Protein AF-A0A409WBQ8-F1 (afdb_monomer)

pLDDT: mean 71.18, std 21.19, range [30.02, 94.94]

Foldseek 3Di:
DDDPPPPPDAPQVVCVVLVCQLFQPLDLVSNLVSLPVNDDQPDFDDDPNHTDGSVNVSVVSVVVQVPEDSRTFGFDQPDFDFDPPDPVCPPPPDDRDGPGDGDGDGDDD

Radius of gyration: 16.25 Å; Cα contacts (8 Å, |Δi|>4): 96; chains: 1; bounding box: 31×33×52 Å

Organism: NCBI:txid231916

Secondary structure (DSSP, 8-state):
-------PPPHHHHHHHHHHHHHH-SSHHHHHHHHHHHS-SS--EEETTEEE-HHHHHHHHHHHHHTS-TT----------PPP--TTGGG-TT---------------

Structure (mmCIF, N/CA/C/O backbone):
data_AF-A0A409WBQ8-F1
#
_entry.id   AF-A0A409WBQ8-F1
#
loop_
_atom_site.group_PDB
_atom_site.id
_atom_site.type_symbol
_atom_site.label_atom_id
_atom_site.label_alt_id
_atom_site.label_comp_id
_atom_site.label_asym_id
_atom_site.label_entity_id
_atom_site.label_seq_id
_atom_site.pdbx_PDB_ins_code
_atom_site.Cartn_x
_atom_site.Cartn_y
_atom_site.Cartn_z
_atom_site.occupancy
_atom_site.B_iso_or_equiv
_atom_site.auth_seq_id
_at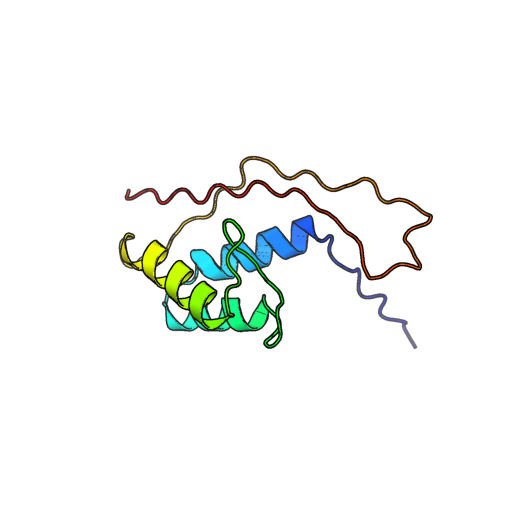om_site.auth_comp_id
_atom_site.auth_asym_id
_atom_site.auth_atom_id
_atom_site.pdbx_PDB_model_num
ATOM 1 N N . MET A 1 1 ? -4.644 10.338 -36.171 1.00 35.75 1 MET A N 1
ATOM 2 C CA . MET A 1 1 ? -5.077 9.669 -34.925 1.00 35.75 1 MET A CA 1
ATOM 3 C C . MET A 1 1 ? -3.841 9.523 -34.056 1.00 35.75 1 MET A C 1
ATOM 5 O O . MET A 1 1 ? -2.946 8.781 -34.430 1.00 35.75 1 MET A O 1
ATOM 9 N N . GLY A 1 2 ? -3.708 10.353 -33.019 1.00 36.31 2 GLY A N 1
ATOM 10 C CA . GLY A 1 2 ? -2.507 10.395 -32.185 1.00 36.31 2 GLY A CA 1
ATOM 11 C C . GLY A 1 2 ? -2.488 9.225 -31.212 1.00 36.31 2 GLY A C 1
ATOM 12 O O . GLY A 1 2 ? -3.316 9.169 -30.303 1.00 36.31 2 GLY A O 1
ATOM 13 N N . SER A 1 3 ? -1.562 8.294 -31.417 1.00 38.19 3 SER A N 1
ATOM 14 C CA . SER A 1 3 ? -1.249 7.219 -30.482 1.00 38.19 3 SER A CA 1
ATOM 15 C C . SER A 1 3 ? -0.846 7.846 -29.148 1.00 38.19 3 SER A C 1
ATOM 17 O O . SER A 1 3 ? 0.234 8.420 -29.029 1.00 38.19 3 SER A O 1
ATOM 19 N N . HIS A 1 4 ? -1.730 7.795 -28.152 1.00 39.47 4 HIS A N 1
ATOM 20 C CA . HIS A 1 4 ? -1.386 8.181 -26.790 1.00 39.47 4 HIS A CA 1
ATOM 21 C C . HIS A 1 4 ? -0.485 7.078 -26.237 1.00 39.47 4 HIS A C 1
ATOM 23 O O . HIS A 1 4 ? -0.960 6.097 -25.673 1.00 39.47 4 HIS A O 1
ATOM 29 N N . THR A 1 5 ? 0.824 7.196 -26.445 1.00 44.59 5 THR A N 1
ATOM 30 C CA . THR A 1 5 ? 1.804 6.425 -25.680 1.00 44.59 5 THR A CA 1
ATOM 31 C C . THR A 1 5 ? 1.692 6.888 -24.236 1.00 44.59 5 THR A C 1
ATOM 33 O O . THR A 1 5 ? 2.296 7.892 -23.854 1.00 44.59 5 THR A O 1
ATOM 36 N N . ALA A 1 6 ? 0.861 6.206 -23.448 1.00 47.72 6 ALA A N 1
ATOM 37 C CA . ALA A 1 6 ? 0.866 6.349 -22.005 1.00 47.72 6 ALA A CA 1
ATOM 38 C C . ALA A 1 6 ? 2.297 6.051 -21.546 1.00 47.72 6 ALA A C 1
ATOM 40 O O . ALA A 1 6 ? 2.767 4.920 -21.672 1.00 47.72 6 ALA A O 1
ATOM 41 N N . ARG A 1 7 ? 3.033 7.076 -21.099 1.00 50.94 7 ARG A N 1
ATOM 42 C CA . ARG A 1 7 ? 4.329 6.853 -20.458 1.00 50.94 7 ARG A CA 1
ATOM 43 C C . ARG A 1 7 ? 4.038 6.057 -19.195 1.00 50.94 7 ARG A C 1
ATOM 45 O O . ARG A 1 7 ? 3.460 6.597 -18.256 1.00 50.94 7 ARG A O 1
ATOM 52 N N . LEU A 1 8 ? 4.384 4.774 -19.207 1.00 55.12 8 LEU A N 1
ATOM 53 C CA . LEU A 1 8 ? 4.349 3.953 -18.008 1.00 55.12 8 LEU A CA 1
ATOM 54 C C . LEU A 1 8 ? 5.307 4.599 -17.004 1.00 55.12 8 LEU A C 1
ATOM 56 O O . LEU A 1 8 ? 6.483 4.812 -17.301 1.00 55.12 8 LEU A O 1
ATOM 60 N N . THR A 1 9 ? 4.766 5.007 -15.860 1.00 65.56 9 THR A N 1
ATOM 61 C CA . THR A 1 9 ? 5.555 5.512 -14.731 1.00 65.56 9 THR A CA 1
ATOM 62 C C . THR A 1 9 ? 6.443 4.371 -14.226 1.00 65.56 9 THR A C 1
ATOM 64 O O . THR A 1 9 ? 6.066 3.199 -14.331 1.00 65.56 9 THR A O 1
ATOM 67 N N . SER A 1 10 ? 7.655 4.681 -13.752 1.00 77.38 10 SER A N 1
ATOM 68 C CA . SER A 1 10 ? 8.528 3.635 -13.218 1.00 77.38 10 SER A CA 1
ATOM 69 C C . SER A 1 10 ? 7.902 3.022 -11.966 1.00 77.38 10 SER A C 1
ATOM 71 O O . SER A 1 10 ? 7.150 3.692 -11.253 1.00 77.38 10 SER A O 1
ATOM 73 N N . LEU A 1 11 ? 8.210 1.758 -11.659 1.00 74.88 11 LEU A N 1
ATOM 74 C CA . LEU A 1 11 ? 7.647 1.116 -10.467 1.00 74.88 11 LEU A CA 1
ATOM 75 C C . LEU A 1 11 ? 8.020 1.894 -9.201 1.00 74.88 11 LEU A C 1
ATOM 77 O O . LEU A 1 11 ? 7.214 1.993 -8.277 1.00 74.88 11 LEU A O 1
ATOM 81 N N . THR A 1 12 ? 9.205 2.509 -9.179 1.00 78.75 12 THR A N 1
ATOM 82 C CA . THR A 1 12 ? 9.619 3.412 -8.101 1.00 78.75 12 THR A CA 1
ATOM 83 C C . THR A 1 12 ? 8.687 4.611 -7.971 1.00 78.75 12 THR A C 1
ATOM 85 O O . THR A 1 12 ? 8.273 4.945 -6.861 1.00 78.75 12 THR A O 1
ATOM 88 N N . GLN A 1 13 ? 8.361 5.275 -9.080 1.00 78.81 13 GLN A N 1
ATOM 89 C CA . GLN A 1 13 ? 7.483 6.440 -9.054 1.00 78.81 13 GLN A CA 1
ATOM 90 C C . GLN A 1 13 ? 6.054 6.043 -8.662 1.00 78.81 13 GLN A C 1
ATOM 92 O O . GLN A 1 13 ? 5.486 6.645 -7.752 1.00 78.81 13 GLN A O 1
ATOM 97 N N . TRP A 1 14 ? 5.515 4.985 -9.270 1.00 84.81 14 TRP A N 1
ATOM 98 C CA . TRP A 1 14 ? 4.208 4.436 -8.914 1.00 84.81 14 TRP A CA 1
ATOM 99 C C . TRP A 1 14 ? 4.139 4.081 -7.421 1.00 84.81 14 TRP A C 1
ATOM 101 O O . TRP A 1 14 ? 3.207 4.496 -6.733 1.00 84.81 14 TRP A O 1
ATOM 111 N N . SER A 1 15 ? 5.162 3.406 -6.885 1.00 83.94 15 SER A N 1
ATOM 112 C CA . SER A 1 15 ? 5.206 2.999 -5.473 1.00 83.94 15 SER A CA 1
ATOM 113 C C . SER A 1 15 ? 5.239 4.198 -4.528 1.00 83.94 15 SER A C 1
ATOM 115 O O . SER A 1 15 ? 4.531 4.199 -3.521 1.00 83.94 15 SER A O 1
ATOM 117 N N . LYS A 1 16 ? 6.024 5.237 -4.857 1.00 84.00 16 LYS A N 1
ATOM 118 C CA . LYS A 1 16 ? 6.076 6.486 -4.080 1.00 84.00 16 LYS A CA 1
ATOM 119 C C . LYS A 1 16 ? 4.697 7.109 -3.943 1.00 84.00 16 LYS A C 1
ATOM 121 O O . LYS A 1 16 ? 4.268 7.379 -2.824 1.00 84.00 16 LYS A O 1
ATOM 126 N N . GLU A 1 17 ? 4.007 7.268 -5.066 1.00 89.00 17 GLU A N 1
ATOM 127 C CA . GLU A 1 17 ? 2.687 7.890 -5.120 1.00 89.00 17 GLU A CA 1
ATOM 128 C C . GLU A 1 17 ? 1.630 7.079 -4.351 1.00 89.00 17 GLU A C 1
ATOM 130 O O . GLU A 1 17 ? 0.864 7.645 -3.570 1.00 89.00 17 GLU A O 1
ATOM 135 N N . HIS A 1 18 ? 1.586 5.755 -4.530 1.00 89.38 18 HIS A N 1
ATOM 136 C CA . HIS A 1 18 ? 0.524 4.924 -3.948 1.00 89.38 18 HIS A CA 1
ATOM 137 C C . HIS A 1 18 ? 0.718 4.687 -2.448 1.00 89.38 18 HIS A C 1
ATOM 139 O O . HIS A 1 18 ? -0.237 4.792 -1.680 1.00 89.38 18 HIS A O 1
ATOM 145 N N . ILE A 1 19 ? 1.951 4.459 -1.988 1.00 89.62 19 ILE A N 1
ATOM 146 C CA . ILE A 1 19 ? 2.228 4.299 -0.552 1.00 89.62 19 ILE A CA 1
ATOM 147 C C . ILE A 1 19 ? 1.979 5.615 0.196 1.00 89.62 19 ILE A C 1
ATOM 149 O O . ILE A 1 19 ? 1.419 5.593 1.292 1.00 89.62 19 ILE A O 1
ATOM 153 N N . GLN A 1 20 ? 2.321 6.764 -0.398 1.00 90.31 20 GLN A N 1
ATOM 154 C CA . GLN A 1 20 ? 1.954 8.067 0.167 1.00 90.31 20 GLN A CA 1
ATOM 155 C C . GLN A 1 20 ? 0.438 8.222 0.277 1.00 90.31 20 GLN A C 1
ATOM 157 O O . GLN A 1 20 ? -0.055 8.558 1.349 1.00 90.31 20 GLN A O 1
ATOM 162 N N . ARG A 1 21 ? -0.325 7.900 -0.775 1.00 91.12 21 ARG A N 1
ATOM 163 C CA . ARG A 1 21 ? -1.795 7.949 -0.713 1.00 91.12 21 ARG A CA 1
ATOM 164 C C . ARG A 1 21 ? -2.368 7.093 0.414 1.00 91.12 21 ARG A C 1
ATOM 166 O O . ARG A 1 21 ? -3.272 7.552 1.104 1.00 91.12 21 ARG A O 1
ATOM 173 N N . ILE A 1 22 ? -1.837 5.893 0.643 1.00 91.75 22 ILE A N 1
ATOM 174 C CA . ILE A 1 22 ? -2.314 5.005 1.712 1.00 91.75 22 ILE A CA 1
ATOM 175 C C . ILE A 1 22 ? -2.103 5.640 3.093 1.00 91.75 22 ILE A C 1
ATOM 177 O O . ILE A 1 22 ? -3.044 5.745 3.883 1.00 91.75 22 ILE A O 1
ATOM 181 N N . PHE A 1 23 ? -0.885 6.081 3.405 1.00 89.69 23 PHE A N 1
ATOM 182 C CA . PHE A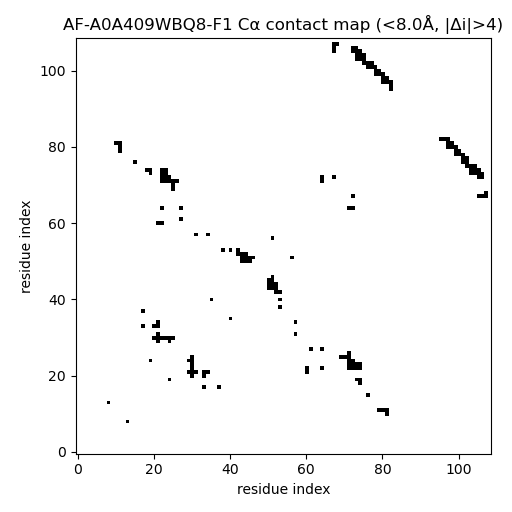 1 23 ? -0.538 6.493 4.770 1.00 89.69 23 PHE A CA 1
ATOM 183 C C . PHE A 1 23 ? -0.810 7.972 5.064 1.00 89.69 23 PHE A C 1
ATOM 185 O O . PHE A 1 23 ? -1.170 8.297 6.194 1.00 89.69 23 PHE A O 1
ATOM 192 N N . GLU A 1 24 ? -0.716 8.852 4.070 1.00 90.31 24 GLU A N 1
ATOM 193 C CA . GLU A 1 24 ? -0.939 10.298 4.223 1.00 90.31 24 GLU A CA 1
ATOM 194 C C . GLU A 1 24 ? -2.401 10.707 3.977 1.00 90.31 24 GLU A C 1
ATOM 196 O O . GLU A 1 24 ? -2.750 11.882 4.072 1.00 90.31 24 GLU A O 1
ATOM 201 N N . SER A 1 25 ? -3.287 9.746 3.684 1.00 89.75 25 SER A N 1
ATOM 202 C CA . SER A 1 25 ? -4.720 10.016 3.540 1.00 89.75 25 SER A CA 1
ATOM 203 C C . SER A 1 25 ? -5.313 10.662 4.802 1.00 89.75 25 SER A C 1
ATOM 205 O O . SER A 1 25 ? -5.011 10.212 5.914 1.00 89.75 25 SER A O 1
ATOM 207 N N . PRO A 1 26 ? -6.219 11.650 4.660 1.00 85.44 26 PRO A N 1
ATOM 208 C CA . PRO A 1 26 ? -6.770 12.403 5.789 1.00 85.44 26 PRO A CA 1
ATOM 209 C C . PRO A 1 26 ? -7.783 11.602 6.614 1.00 85.44 26 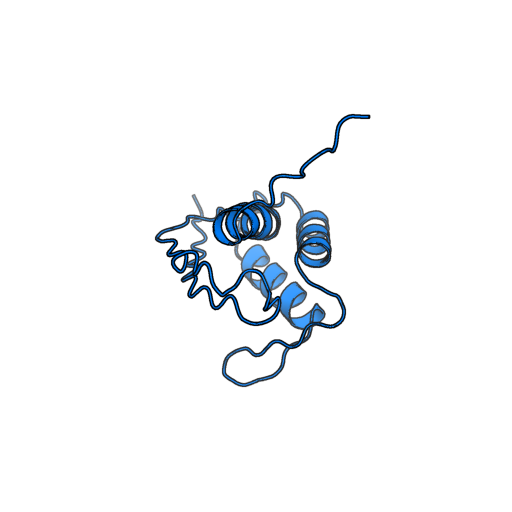PRO A C 1
ATOM 211 O O . PRO A 1 26 ? -8.072 11.950 7.754 1.00 85.44 26 PRO A O 1
ATOM 214 N N . THR A 1 27 ? -8.351 10.536 6.049 1.00 88.69 27 THR A N 1
ATOM 215 C CA . THR A 1 27 ? -9.332 9.682 6.722 1.00 88.69 27 THR A CA 1
ATOM 216 C C . THR A 1 27 ? -8.998 8.218 6.505 1.00 88.69 27 THR A C 1
ATOM 218 O O . THR A 1 27 ? -8.374 7.846 5.508 1.00 88.69 27 THR A O 1
ATOM 221 N N . ASP A 1 28 ? -9.453 7.373 7.423 1.00 90.69 28 ASP A N 1
ATOM 222 C CA . ASP A 1 28 ? -9.289 5.926 7.298 1.00 90.69 28 ASP A CA 1
ATOM 223 C C . ASP A 1 28 ? -10.031 5.381 6.080 1.00 90.69 28 ASP A C 1
ATOM 225 O O . ASP A 1 28 ? -9.494 4.548 5.364 1.00 90.69 28 ASP A O 1
ATOM 229 N N . HIS A 1 29 ? -11.208 5.926 5.762 1.00 92.56 29 HIS A N 1
ATOM 230 C CA . HIS A 1 29 ? -11.929 5.570 4.541 1.00 92.56 29 HIS A CA 1
ATOM 231 C C . HIS A 1 29 ? -11.106 5.861 3.274 1.00 92.56 29 HIS A C 1
ATOM 233 O O . HIS A 1 29 ? -10.979 4.994 2.415 1.00 92.56 29 HIS A O 1
ATOM 239 N N . ALA A 1 30 ? -10.510 7.056 3.165 1.00 91.81 30 ALA A N 1
ATOM 240 C CA . ALA A 1 30 ? -9.654 7.403 2.028 1.00 91.81 30 ALA A CA 1
ATOM 241 C C . ALA A 1 30 ? -8.400 6.515 1.965 1.00 91.81 30 ALA A C 1
ATOM 243 O O . ALA A 1 30 ? -7.991 6.097 0.886 1.00 91.81 30 ALA A O 1
ATOM 244 N N . SER A 1 31 ? -7.838 6.167 3.126 1.00 92.00 31 SER A N 1
ATOM 245 C CA . SER A 1 31 ? -6.720 5.227 3.225 1.00 92.00 31 SER A CA 1
ATOM 246 C C . SER A 1 31 ? -7.099 3.834 2.713 1.00 92.00 31 SER A C 1
ATOM 248 O O . SER A 1 31 ? -6.352 3.255 1.929 1.00 92.00 31 SER A O 1
ATOM 250 N N . MET A 1 32 ? -8.270 3.309 3.088 1.00 94.88 32 MET A N 1
ATOM 251 C CA . MET A 1 32 ? -8.744 2.001 2.616 1.00 94.88 32 MET A CA 1
ATOM 252 C C . MET A 1 32 ? -9.027 2.003 1.118 1.00 94.88 32 MET A C 1
ATOM 254 O O . MET A 1 32 ? -8.622 1.069 0.432 1.00 94.88 32 MET A O 1
ATOM 258 N N . GLN A 1 33 ? -9.623 3.076 0.597 1.00 94.94 33 GLN A N 1
ATOM 259 C CA . GLN A 1 33 ? -9.805 3.233 -0.843 1.00 94.94 33 GLN A CA 1
ATOM 260 C C . GLN A 1 33 ? -8.454 3.237 -1.578 1.00 94.94 33 GLN A C 1
ATOM 262 O O . GLN A 1 33 ? -8.301 2.554 -2.584 1.00 94.94 33 GLN A O 1
ATOM 267 N N . ALA A 1 34 ? -7.445 3.932 -1.047 1.00 93.94 34 ALA A N 1
ATOM 268 C CA . ALA A 1 34 ? -6.101 3.924 -1.623 1.00 93.94 34 ALA A CA 1
ATOM 269 C C . ALA A 1 34 ? -5.432 2.536 -1.568 1.00 93.94 34 ALA A C 1
ATOM 271 O O . ALA A 1 34 ? -4.648 2.203 -2.454 1.00 93.94 34 ALA A O 1
ATOM 272 N N . VAL A 1 35 ? -5.736 1.714 -0.555 1.00 93.81 35 VAL A N 1
ATOM 273 C CA . VAL A 1 35 ? -5.294 0.310 -0.500 1.00 93.81 35 VAL A CA 1
ATOM 274 C C . VAL A 1 35 ? -5.971 -0.508 -1.602 1.00 93.81 35 VAL A C 1
ATOM 276 O O . VAL A 1 35 ? -5.280 -1.228 -2.318 1.00 93.81 35 VAL A O 1
ATOM 279 N N . ASP A 1 36 ? -7.285 -0.367 -1.783 1.00 94.44 36 ASP A N 1
ATOM 280 C CA . ASP A 1 36 ? -8.027 -1.057 -2.848 1.00 94.44 36 ASP A CA 1
ATOM 281 C C . ASP A 1 36 ? -7.561 -0.638 -4.258 1.00 94.44 36 ASP A C 1
ATOM 283 O O . ASP A 1 36 ? -7.562 -1.449 -5.179 1.00 94.44 36 ASP A O 1
ATOM 287 N N . GLU A 1 37 ? -7.111 0.606 -4.436 1.00 93.00 37 GLU A N 1
ATOM 288 C CA . GLU A 1 37 ? -6.532 1.087 -5.699 1.00 93.00 37 GLU A CA 1
ATOM 289 C C . GLU A 1 37 ? -5.101 0.570 -5.942 1.00 93.00 37 GLU A C 1
ATOM 291 O O . GLU A 1 37 ? -4.686 0.402 -7.090 1.00 93.00 37 GLU A O 1
ATOM 296 N N . ALA A 1 38 ? -4.329 0.330 -4.877 1.00 90.25 38 ALA A N 1
ATOM 297 C CA . ALA A 1 38 ? -2.927 -0.074 -4.971 1.00 90.25 38 ALA A CA 1
ATOM 298 C C . ALA A 1 38 ? -2.731 -1.592 -5.106 1.00 90.25 38 ALA A C 1
ATOM 300 O O . ALA A 1 38 ? -1.740 -2.031 -5.692 1.00 90.25 38 ALA A O 1
ATOM 301 N N . PHE A 1 39 ? -3.637 -2.400 -4.559 1.00 89.75 39 PHE A N 1
ATOM 302 C CA . PHE A 1 39 ? -3.492 -3.853 -4.515 1.00 89.75 39 PHE A CA 1
ATOM 303 C C . PHE A 1 39 ? -4.593 -4.553 -5.307 1.00 89.75 39 PHE A C 1
ATOM 305 O O . PHE A 1 39 ? -5.759 -4.181 -5.260 1.00 89.75 39 PHE A O 1
ATOM 312 N N . ALA A 1 40 ? -4.225 -5.626 -6.008 1.00 88.06 40 ALA A N 1
ATOM 313 C CA . ALA A 1 40 ? -5.209 -6.508 -6.618 1.00 88.06 40 ALA A CA 1
ATOM 314 C C . ALA A 1 40 ? -6.021 -7.240 -5.536 1.00 88.06 40 ALA A C 1
ATOM 316 O O . ALA A 1 40 ? -5.482 -7.612 -4.496 1.00 88.06 40 ALA A O 1
ATOM 317 N N . HIS A 1 41 ? -7.299 -7.512 -5.808 1.00 85.44 41 HIS A N 1
ATOM 318 C CA . HIS A 1 41 ? -8.148 -8.281 -4.889 1.00 85.44 41 HIS A CA 1
ATOM 319 C C . HIS A 1 41 ? -7.637 -9.710 -4.647 1.00 85.44 41 HIS A C 1
ATOM 321 O O . HIS A 1 41 ? -7.792 -10.230 -3.546 1.00 85.44 41 HIS A O 1
ATOM 327 N N . ASP A 1 42 ? -7.018 -10.323 -5.659 1.00 85.75 42 ASP A N 1
ATOM 328 C CA . ASP A 1 42 ? -6.442 -11.670 -5.597 1.00 85.75 42 ASP A CA 1
ATOM 329 C C . ASP A 1 42 ? -4.908 -11.593 -5.570 1.00 85.75 42 ASP A C 1
ATOM 331 O O . ASP A 1 42 ? -4.218 -11.910 -6.538 1.00 85.75 42 ASP A O 1
ATOM 335 N N . LEU A 1 43 ? -4.373 -11.039 -4.480 1.00 85.75 43 LEU A N 1
ATOM 336 C CA . LEU A 1 43 ? -2.932 -10.899 -4.276 1.00 85.75 43 LEU A CA 1
ATOM 337 C C . LEU A 1 43 ? -2.359 -12.134 -3.565 1.00 85.75 43 LEU A C 1
ATOM 339 O O . LEU A 1 43 ? -2.909 -12.597 -2.566 1.00 85.75 43 LEU A O 1
ATOM 343 N N . ASP A 1 44 ? -1.206 -12.624 -4.025 1.00 87.75 44 ASP A N 1
ATOM 344 C CA . ASP A 1 44 ? -0.405 -13.607 -3.286 1.00 87.75 44 ASP A CA 1
ATOM 345 C C . ASP A 1 44 ? 0.721 -12.875 -2.550 1.00 87.75 44 ASP A C 1
AT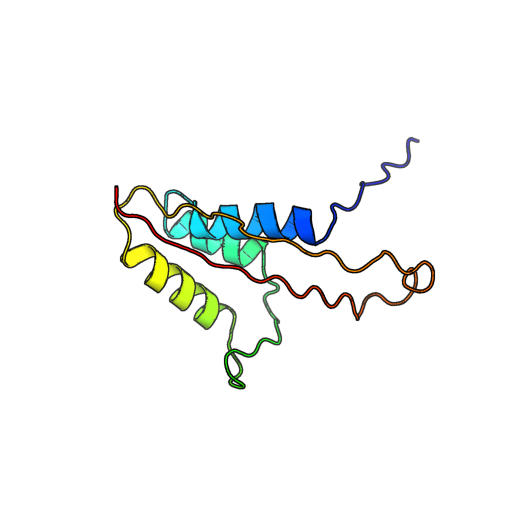OM 347 O O . ASP A 1 44 ? 1.733 -12.497 -3.143 1.00 87.75 44 ASP A O 1
ATOM 351 N N . ALA A 1 45 ? 0.527 -12.626 -1.254 1.00 83.88 45 ALA A N 1
ATOM 352 C CA . ALA A 1 45 ? 1.515 -11.955 -0.418 1.00 83.88 45 ALA A CA 1
ATOM 353 C C . ALA A 1 45 ? 1.820 -12.740 0.850 1.00 83.88 45 ALA A C 1
ATOM 355 O O . ALA A 1 45 ? 0.974 -13.423 1.433 1.00 83.88 45 ALA A O 1
ATOM 356 N N . THR A 1 46 ? 3.057 -12.581 1.314 1.00 88.62 46 THR A N 1
ATOM 357 C CA . THR A 1 46 ? 3.533 -13.157 2.566 1.00 88.62 46 THR A CA 1
ATOM 358 C C . THR A 1 46 ? 4.266 -12.121 3.399 1.00 88.62 46 THR A C 1
ATOM 360 O O . THR A 1 46 ? 5.110 -11.396 2.876 1.00 88.62 46 THR A O 1
ATOM 363 N N . VAL A 1 47 ? 4.027 -12.120 4.706 1.00 79.75 47 VAL A N 1
ATOM 364 C CA . VAL A 1 47 ? 4.802 -11.356 5.690 1.00 79.75 47 VAL A CA 1
ATOM 365 C C . VAL A 1 47 ? 5.416 -12.340 6.674 1.00 79.75 47 VAL A C 1
ATOM 367 O O . VAL A 1 47 ? 4.712 -13.159 7.260 1.00 79.75 47 VAL A O 1
ATOM 370 N N . ASN A 1 48 ? 6.743 -12.293 6.832 1.00 85.75 48 ASN A N 1
ATOM 371 C CA . ASN A 1 48 ? 7.505 -13.221 7.681 1.00 85.75 48 ASN A CA 1
ATOM 372 C C . ASN A 1 48 ? 7.191 -14.706 7.397 1.00 85.75 48 ASN A C 1
ATOM 374 O O . ASN A 1 48 ? 7.071 -15.515 8.313 1.00 85.75 48 ASN A O 1
ATOM 378 N N . GLY A 1 49 ? 7.004 -15.058 6.120 1.00 88.31 49 GLY A N 1
ATOM 379 C CA . GLY A 1 49 ? 6.677 -16.420 5.682 1.00 88.31 49 GLY A CA 1
ATOM 380 C C . GLY A 1 49 ? 5.212 -16.837 5.869 1.00 88.31 49 GLY A C 1
ATOM 381 O O . GLY A 1 49 ? 4.839 -17.927 5.443 1.00 88.31 49 GLY A O 1
ATOM 382 N N . LYS A 1 50 ? 4.359 -15.988 6.454 1.00 88.94 50 LYS A N 1
ATOM 383 C CA . LYS A 1 50 ? 2.919 -16.241 6.591 1.00 88.94 50 LYS A CA 1
ATOM 384 C C . LYS A 1 50 ? 2.157 -1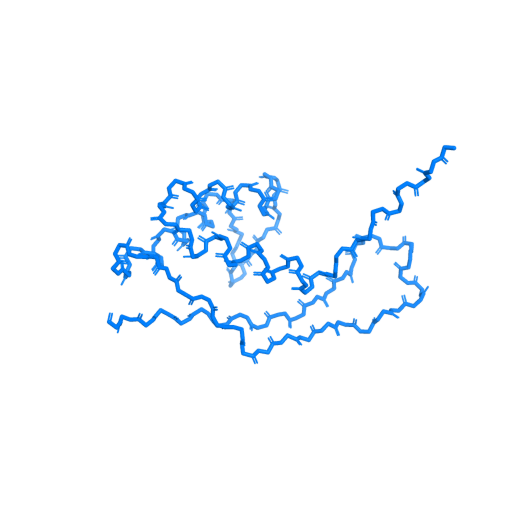5.564 5.456 1.00 88.94 50 LYS A C 1
ATOM 386 O O . LYS A 1 50 ? 2.357 -14.374 5.227 1.00 88.94 50 LYS A O 1
ATOM 391 N N . LYS A 1 51 ? 1.265 -16.297 4.782 1.00 91.50 51 LYS A N 1
ATOM 392 C CA . LYS A 1 51 ? 0.344 -15.711 3.797 1.00 91.50 51 LYS A CA 1
ATOM 393 C C . LYS A 1 51 ? -0.586 -14.697 4.457 1.00 91.50 51 LYS A C 1
ATOM 395 O O . LYS A 1 51 ? -1.084 -14.947 5.556 1.00 91.50 51 LYS A O 1
ATOM 400 N N . ILE A 1 52 ? -0.802 -13.581 3.776 1.00 90.88 52 ILE A N 1
ATOM 401 C CA . ILE A 1 52 ? -1.705 -12.519 4.211 1.00 90.88 52 ILE A CA 1
ATOM 402 C C . ILE A 1 52 ? -2.683 -12.170 3.096 1.00 90.88 52 ILE A C 1
ATOM 404 O O . ILE A 1 52 ? -2.379 -12.312 1.913 1.00 90.88 52 ILE A O 1
ATOM 408 N N . THR A 1 53 ? -3.860 -11.719 3.495 1.00 93.19 53 THR A N 1
ATOM 409 C CA . THR A 1 53 ? -4.929 -11.260 2.611 1.00 93.19 53 THR A CA 1
ATOM 410 C C . THR A 1 53 ? -4.898 -9.740 2.454 1.00 93.19 53 THR A C 1
ATOM 412 O O . THR A 1 53 ? -4.238 -9.032 3.216 1.00 93.19 53 THR A O 1
ATOM 415 N N . LEU A 1 54 ? -5.662 -9.211 1.494 1.00 91.56 54 LEU A N 1
ATOM 416 C CA . LEU A 1 54 ? -5.878 -7.766 1.372 1.00 91.56 54 LEU A CA 1
ATOM 417 C C . LEU A 1 54 ? -6.486 -7.161 2.649 1.00 91.56 54 LEU A C 1
ATOM 419 O O . LEU A 1 54 ? -6.104 -6.069 3.063 1.00 91.56 54 LEU A O 1
ATOM 423 N N . GLU A 1 55 ? -7.384 -7.890 3.3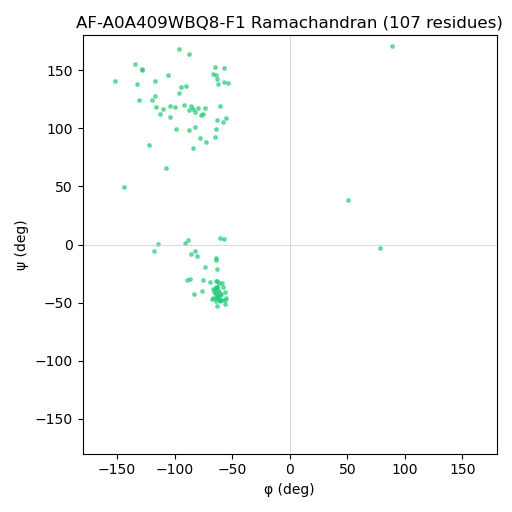11 1.00 93.75 55 GLU A N 1
ATOM 424 C CA . GLU A 1 55 ? -7.972 -7.456 4.580 1.00 93.75 55 GLU A CA 1
ATOM 425 C C . GLU A 1 55 ? -6.919 -7.379 5.697 1.00 93.75 55 GLU A C 1
ATOM 427 O O . GLU A 1 55 ? -6.903 -6.414 6.460 1.00 93.75 55 GLU A O 1
ATOM 432 N N . ASP A 1 56 ? -5.965 -8.314 5.747 1.00 92.00 56 ASP A N 1
ATOM 433 C CA . ASP A 1 56 ? -4.842 -8.244 6.694 1.00 92.00 56 ASP A CA 1
ATOM 434 C C . ASP A 1 56 ? -3.954 -7.007 6.445 1.00 92.00 56 ASP A C 1
ATOM 436 O O . ASP A 1 56 ? -3.472 -6.378 7.394 1.00 92.00 56 ASP A O 1
ATOM 440 N N . ILE A 1 57 ? -3.759 -6.618 5.177 1.00 91.62 57 ILE A N 1
ATOM 441 C CA . ILE A 1 57 ? -3.048 -5.381 4.806 1.00 91.62 57 ILE A CA 1
ATOM 442 C C . ILE A 1 57 ? -3.820 -4.161 5.314 1.00 91.62 57 ILE A C 1
ATOM 444 O O . ILE A 1 57 ? -3.232 -3.305 5.980 1.00 91.62 57 ILE A O 1
ATOM 448 N N . LYS A 1 58 ? -5.132 -4.093 5.061 1.00 93.69 58 LYS A N 1
ATOM 449 C CA . LYS A 1 58 ? -6.001 -3.002 5.534 1.00 93.69 58 LYS A CA 1
ATOM 450 C C . LYS A 1 58 ? -5.943 -2.848 7.052 1.00 93.69 58 LYS A C 1
ATOM 452 O O . LYS A 1 58 ? -5.705 -1.747 7.547 1.00 93.69 58 LYS A O 1
ATOM 457 N N . GLN A 1 59 ? -6.072 -3.949 7.793 1.00 92.50 59 GLN A N 1
ATOM 458 C CA . GLN A 1 59 ? -5.976 -3.935 9.256 1.00 92.50 59 GLN A CA 1
ATOM 459 C C . GLN A 1 59 ? -4.601 -3.468 9.742 1.00 92.50 59 GLN A C 1
ATOM 461 O O . GLN A 1 59 ? -4.508 -2.694 10.698 1.00 92.50 59 GLN A O 1
ATOM 466 N N . SER A 1 60 ? -3.530 -3.877 9.059 1.00 90.31 60 SER A N 1
ATOM 467 C CA . SER A 1 60 ? -2.174 -3.422 9.376 1.00 90.31 60 SER A CA 1
ATOM 468 C C . SER A 1 60 ? -2.024 -1.913 9.163 1.00 90.31 60 SER A C 1
ATOM 470 O O . SER A 1 60 ? -1.510 -1.218 10.038 1.00 90.31 60 SER A O 1
ATOM 472 N N . VAL A 1 61 ? -2.527 -1.379 8.045 1.00 90.19 61 VAL A N 1
ATOM 473 C CA . VAL A 1 61 ? 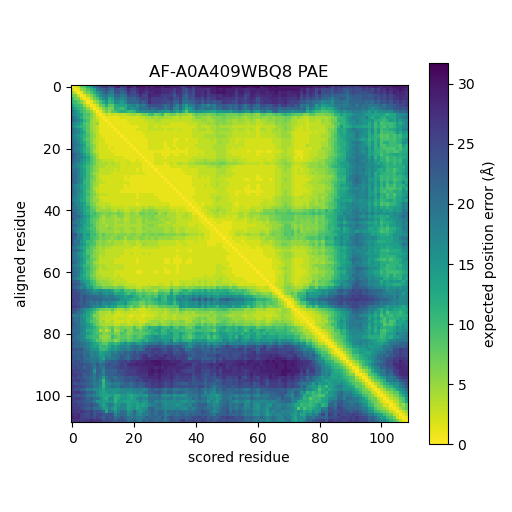-2.511 0.063 7.747 1.00 90.19 61 VAL A CA 1
ATOM 474 C C . VAL A 1 61 ? -3.287 0.856 8.801 1.00 90.19 61 VAL A C 1
ATOM 476 O O . VAL A 1 61 ? -2.752 1.825 9.341 1.00 90.19 61 VAL A O 1
ATOM 479 N N . LEU A 1 62 ? -4.510 0.437 9.140 1.00 90.12 62 LEU A N 1
ATOM 480 C CA . LEU A 1 62 ? -5.325 1.096 10.169 1.00 90.12 62 LEU A CA 1
ATOM 481 C C . LEU A 1 62 ? -4.648 1.068 11.541 1.00 90.12 62 LEU A C 1
ATOM 483 O O . LEU A 1 62 ? -4.635 2.078 12.241 1.00 90.12 62 LEU A O 1
ATOM 487 N N . SER A 1 63 ? -4.029 -0.057 11.903 1.00 88.00 63 SER A N 1
ATOM 488 C CA . SER A 1 63 ? -3.300 -0.186 13.169 1.00 88.00 63 SER A CA 1
ATOM 489 C C . SER A 1 63 ? -2.146 0.815 13.250 1.00 88.00 63 SER A C 1
ATOM 491 O O . SER A 1 63 ? -2.000 1.497 14.262 1.00 88.00 63 SER A O 1
ATOM 493 N N . ILE A 1 64 ? -1.375 0.978 12.170 1.00 85.94 64 ILE A N 1
ATOM 494 C CA . ILE A 1 64 ? -0.282 1.961 12.105 1.00 85.94 64 ILE A CA 1
ATOM 495 C C . ILE A 1 64 ? -0.836 3.393 12.211 1.00 85.94 64 ILE A C 1
ATOM 497 O O . ILE A 1 64 ? -0.284 4.214 12.942 1.00 85.94 64 ILE A O 1
ATOM 501 N N . ARG A 1 65 ? -1.944 3.694 11.523 1.00 85.94 65 ARG A N 1
ATOM 502 C CA . ARG A 1 65 ? -2.587 5.021 11.526 1.00 85.94 65 ARG A CA 1
ATOM 503 C C . ARG A 1 65 ? -3.241 5.385 12.858 1.00 85.94 65 ARG A C 1
ATOM 505 O O . ARG A 1 65 ? -3.228 6.552 13.237 1.00 85.94 65 ARG A O 1
ATOM 512 N N . SER A 1 66 ? -3.770 4.413 13.598 1.00 81.75 66 SER A N 1
ATOM 513 C CA . SER A 1 66 ? -4.396 4.654 14.906 1.00 81.75 66 SER A CA 1
ATOM 514 C C . SER A 1 66 ? -3.428 5.195 15.965 1.00 81.75 66 SER A C 1
ATOM 516 O O . SER A 1 66 ? -3.864 5.812 16.933 1.00 81.75 66 SER A O 1
ATOM 518 N N . GLY A 1 67 ? -2.119 4.993 15.772 1.00 70.88 67 GLY A N 1
ATOM 519 C CA . GLY A 1 67 ? -1.072 5.535 16.638 1.00 70.88 67 GLY A CA 1
ATOM 520 C C . GLY A 1 67 ? -0.687 6.986 16.338 1.00 70.88 67 GLY A C 1
ATOM 521 O O . GLY A 1 67 ? 0.130 7.545 17.066 1.00 70.88 67 GLY A O 1
ATOM 522 N N . SER A 1 68 ? -1.232 7.589 15.277 1.00 66.69 68 SER A N 1
ATOM 523 C CA . SER A 1 68 ? -0.986 8.986 14.906 1.00 66.69 68 SER A CA 1
ATOM 524 C C . SER A 1 68 ? -2.180 9.878 15.218 1.00 66.69 68 SER A C 1
ATOM 526 O O . SER A 1 68 ? -3.333 9.467 15.078 1.00 66.69 68 SER A O 1
ATOM 528 N N . ASP A 1 69 ? -1.898 11.125 15.600 1.00 62.91 69 ASP A N 1
ATOM 529 C CA . ASP A 1 69 ? -2.921 12.158 15.705 1.00 62.91 69 ASP A CA 1
ATOM 530 C C . ASP A 1 69 ? -3.644 12.324 14.360 1.00 62.91 69 ASP A C 1
ATOM 532 O O . ASP A 1 69 ? -3.101 12.043 13.291 1.00 62.91 69 ASP A O 1
ATOM 536 N N . ARG A 1 70 ? -4.910 12.750 14.412 1.00 59.66 70 ARG A N 1
ATOM 537 C CA . ARG A 1 70 ? -5.905 12.712 13.315 1.00 59.66 70 ARG A CA 1
ATOM 538 C C . ARG A 1 70 ? -5.526 13.442 12.007 1.00 59.66 70 ARG A C 1
ATOM 540 O O . ARG A 1 70 ? -6.362 13.546 11.116 1.00 59.66 70 ARG A O 1
ATOM 547 N N . SER A 1 71 ? -4.314 13.974 11.889 1.00 63.31 71 SER A N 1
ATOM 548 C CA . SER A 1 71 ? -3.737 14.615 10.705 1.00 63.31 71 SER A CA 1
ATOM 549 C C . SER A 1 71 ? -3.194 13.632 9.657 1.00 63.31 71 SER A C 1
ATOM 551 O O . SER A 1 71 ? -2.896 14.061 8.544 1.00 63.31 71 SER A O 1
ATOM 553 N N . GLY A 1 72 ? -3.107 12.336 9.974 1.00 64.62 72 GLY A N 1
ATOM 554 C CA . GLY A 1 72 ? -2.531 11.320 9.090 1.00 64.62 72 GLY A CA 1
ATOM 555 C C . GLY A 1 72 ? -1.022 11.158 9.289 1.00 64.62 72 GLY A C 1
ATOM 556 O O . GLY A 1 72 ? -0.379 11.914 10.016 1.00 64.62 72 GLY A O 1
ATOM 557 N N . LEU A 1 73 ? -0.442 10.132 8.666 1.00 83.06 73 LEU A N 1
ATOM 558 C CA . LEU A 1 73 ? 0.998 9.885 8.740 1.00 83.06 73 LEU A CA 1
ATOM 559 C C . LEU A 1 73 ? 1.724 10.667 7.650 1.00 83.06 73 LEU A C 1
ATOM 561 O O . LEU A 1 73 ? 1.122 11.100 6.673 1.00 83.06 73 LEU A O 1
ATOM 565 N N . ARG A 1 74 ? 3.043 10.805 7.792 1.00 84.75 74 ARG A N 1
ATOM 566 C CA . ARG A 1 74 ? 3.910 11.318 6.731 1.00 84.75 74 ARG A CA 1
ATOM 567 C C . ARG A 1 74 ? 4.895 10.241 6.315 1.00 84.75 74 ARG A C 1
ATOM 569 O O . ARG A 1 74 ? 5.604 9.686 7.152 1.00 84.75 74 ARG A O 1
ATOM 576 N N . VAL A 1 75 ? 4.970 9.958 5.024 1.00 83.19 75 VAL A N 1
ATOM 577 C CA . VAL A 1 75 ? 5.901 8.984 4.462 1.00 83.19 75 VAL A CA 1
ATOM 578 C C . VAL A 1 75 ? 7.177 9.707 4.056 1.00 83.19 75 VAL A C 1
ATOM 580 O O . VAL A 1 75 ? 7.179 10.595 3.202 1.00 83.19 75 VAL A O 1
ATOM 583 N N . GLN A 1 76 ? 8.296 9.301 4.653 1.00 81.69 76 GLN A N 1
ATOM 584 C CA . GLN A 1 76 ? 9.624 9.757 4.256 1.00 81.69 76 GLN A CA 1
ATOM 585 C C . GLN A 1 76 ? 10.392 8.619 3.589 1.00 81.69 76 GLN A C 1
ATOM 587 O O . GLN A 1 76 ? 10.701 7.596 4.195 1.00 81.69 76 GLN A O 1
ATOM 592 N N . TRP A 1 77 ? 10.717 8.813 2.315 1.00 75.62 77 TRP A N 1
ATOM 593 C CA . TRP A 1 77 ? 11.518 7.874 1.543 1.00 75.62 77 TRP A CA 1
ATOM 594 C C . TRP A 1 77 ? 13.004 8.095 1.825 1.00 75.62 77 TRP A C 1
ATOM 596 O O . TRP A 1 77 ? 13.550 9.131 1.458 1.00 75.62 77 TRP A O 1
ATOM 606 N N . HIS A 1 78 ? 13.668 7.120 2.449 1.00 71.19 78 HIS A N 1
ATOM 607 C CA . HIS A 1 78 ? 15.107 7.207 2.730 1.00 71.19 78 HIS A CA 1
ATOM 608 C C . HIS A 1 78 ? 15.972 6.800 1.534 1.00 71.19 78 HIS A C 1
ATOM 610 O O . HIS A 1 78 ? 16.970 7.452 1.239 1.00 71.19 78 HIS A O 1
ATOM 616 N N . GLN A 1 79 ? 15.597 5.726 0.839 1.00 68.81 79 GLN A N 1
ATOM 617 C CA . GLN A 1 79 ? 16.326 5.232 -0.322 1.00 68.81 79 GLN A CA 1
ATOM 618 C C . GLN A 1 79 ? 15.368 4.511 -1.268 1.00 68.81 79 GLN A C 1
ATOM 620 O O . GLN A 1 79 ? 14.483 3.777 -0.834 1.00 68.81 79 GLN A O 1
ATOM 625 N N . THR A 1 80 ? 15.568 4.700 -2.570 1.00 64.44 80 THR A N 1
ATOM 626 C CA . THR A 1 80 ? 14.902 3.914 -3.611 1.00 64.44 80 THR A CA 1
ATOM 627 C C . THR A 1 80 ? 15.942 3.433 -4.604 1.00 64.44 80 THR A C 1
ATOM 629 O O . THR A 1 80 ? 16.684 4.251 -5.142 1.00 64.44 80 THR A O 1
ATOM 632 N N . VAL A 1 81 ? 16.001 2.123 -4.826 1.00 66.69 81 VAL A N 1
ATOM 633 C CA . VAL A 1 81 ? 16.879 1.503 -5.819 1.00 66.69 81 VAL A CA 1
ATOM 634 C C . VAL A 1 81 ? 15.987 0.847 -6.855 1.00 66.69 81 VAL A C 1
ATOM 636 O O . VAL A 1 81 ? 15.213 -0.045 -6.521 1.00 66.69 81 VAL A O 1
ATOM 639 N N . GLU A 1 82 ? 16.085 1.307 -8.095 1.00 65.62 82 GLU A N 1
ATOM 640 C CA . GLU A 1 82 ? 15.435 0.665 -9.232 1.00 65.62 82 GLU A CA 1
ATOM 641 C C . GLU A 1 82 ? 16.446 -0.284 -9.879 1.00 65.62 82 GLU A C 1
ATOM 643 O O . GLU A 1 82 ? 17.623 0.060 -10.020 1.00 65.62 82 GLU A O 1
ATOM 648 N N . ALA A 1 83 ? 16.014 -1.500 -10.220 1.00 60.00 83 ALA A N 1
ATOM 649 C CA . ALA A 1 83 ? 16.866 -2.400 -10.984 1.00 60.00 83 ALA A CA 1
ATOM 650 C C . ALA A 1 83 ? 17.148 -1.769 -12.363 1.00 60.00 83 ALA A C 1
ATOM 652 O O . ALA A 1 83 ? 16.245 -1.142 -12.925 1.00 60.00 83 ALA A O 1
ATOM 653 N N . PRO A 1 84 ? 18.365 -1.920 -12.919 1.00 55.53 84 PRO A N 1
ATOM 654 C CA . PRO A 1 84 ? 18.658 -1.452 -14.267 1.00 55.53 84 PRO A CA 1
ATOM 655 C C . PRO A 1 84 ? 17.641 -2.015 -15.261 1.00 55.53 84 PRO A C 1
ATOM 657 O O . PRO A 1 84 ? 17.282 -3.191 -15.178 1.00 55.53 84 PRO A O 1
ATOM 660 N N . THR A 1 85 ? 17.195 -1.188 -16.204 1.00 55.28 85 THR A N 1
ATOM 661 C CA . THR A 1 85 ? 16.329 -1.627 -17.298 1.00 55.28 85 THR A CA 1
ATOM 662 C C . THR A 1 85 ? 17.103 -2.626 -18.154 1.00 55.28 85 THR A C 1
ATOM 664 O O . THR A 1 85 ? 17.947 -2.233 -18.956 1.00 55.28 85 THR A O 1
ATOM 667 N N . ASP A 1 86 ? 16.869 -3.920 -17.952 1.00 49.28 86 ASP A N 1
ATOM 668 C CA . ASP A 1 86 ? 17.438 -4.952 -18.811 1.00 49.28 86 ASP A CA 1
ATOM 669 C C . ASP A 1 86 ? 16.682 -4.923 -20.155 1.00 49.28 86 ASP A C 1
ATOM 671 O O . ASP A 1 86 ? 15.467 -5.145 -20.167 1.00 49.28 86 ASP A O 1
ATOM 675 N N . PRO A 1 87 ? 17.346 -4.629 -21.289 1.00 53.19 87 PRO A N 1
ATOM 676 C C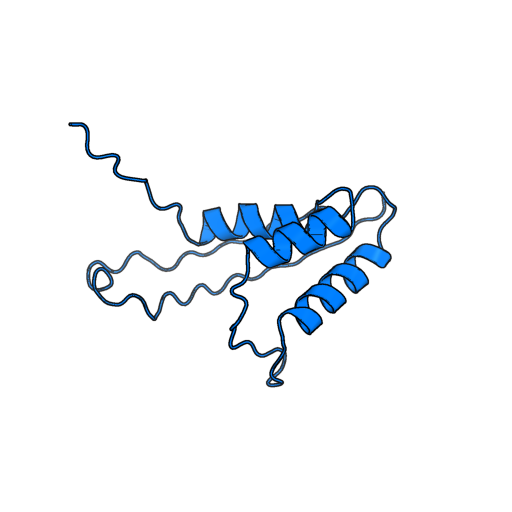A . PRO A 1 87 ? 16.695 -4.581 -22.599 1.00 53.19 87 PRO A CA 1
ATOM 677 C C . PRO A 1 87 ? 16.142 -5.944 -23.046 1.00 53.19 87 PRO A C 1
ATOM 679 O O . PRO A 1 87 ? 15.370 -6.009 -23.996 1.00 53.19 87 PRO A O 1
ATOM 682 N N . THR A 1 88 ? 16.485 -7.043 -22.367 1.00 49.16 88 THR A N 1
ATOM 683 C CA . THR A 1 88 ? 15.900 -8.371 -22.620 1.00 49.16 88 THR A CA 1
ATOM 684 C C . THR A 1 88 ? 14.590 -8.616 -21.859 1.00 49.16 88 THR A C 1
ATOM 686 O O . THR A 1 88 ? 13.883 -9.587 -22.135 1.00 49.16 88 THR A O 1
ATOM 689 N N . ASN A 1 89 ? 14.216 -7.717 -20.943 1.00 48.00 89 ASN A N 1
ATOM 690 C CA . ASN A 1 89 ? 13.026 -7.842 -20.099 1.00 48.00 89 ASN A CA 1
ATOM 691 C C . ASN A 1 89 ? 11.749 -7.250 -20.723 1.00 48.00 89 ASN A C 1
ATOM 693 O O . ASN A 1 89 ? 10.695 -7.281 -20.090 1.00 48.00 89 ASN A O 1
ATOM 697 N N . GLU A 1 90 ? 11.800 -6.760 -21.968 1.00 50.03 90 GLU A N 1
ATOM 698 C CA . GLU A 1 90 ? 10.622 -6.227 -22.676 1.00 50.03 90 GLU A CA 1
ATOM 699 C C . GLU A 1 90 ? 9.536 -7.292 -22.944 1.00 50.03 90 GLU A C 1
ATOM 701 O O . GLU A 1 90 ? 8.390 -6.945 -23.225 1.00 50.03 90 GLU A O 1
ATOM 706 N N . PHE A 1 91 ? 9.855 -8.585 -22.785 1.00 43.84 91 PHE A N 1
ATOM 707 C CA . PHE A 1 91 ? 8.926 -9.698 -23.034 1.00 43.84 91 PHE A CA 1
ATOM 708 C C . PHE A 1 91 ? 8.535 -10.530 -21.809 1.00 43.84 91 PHE A C 1
ATOM 710 O O . PHE A 1 91 ? 7.737 -11.456 -21.941 1.00 43.84 91 PHE A O 1
ATOM 717 N N . SER A 1 92 ? 9.030 -10.208 -20.613 1.00 38.16 92 SER A N 1
ATOM 718 C CA . SER A 1 92 ? 8.759 -11.019 -19.419 1.00 38.16 92 SER A CA 1
ATOM 719 C C . SER A 1 92 ? 8.101 -10.174 -18.340 1.00 38.16 92 SER A C 1
ATOM 721 O O . SER A 1 92 ? 8.747 -9.650 -17.437 1.00 38.16 92 SER A O 1
ATOM 723 N N . LYS A 1 93 ? 6.774 -10.073 -18.434 1.00 46.09 93 LYS A N 1
ATOM 724 C CA . LYS A 1 93 ? 5.866 -9.331 -17.545 1.00 46.09 93 LYS A CA 1
ATOM 725 C C . LYS A 1 93 ? 5.870 -9.799 -16.072 1.00 46.09 93 LYS A C 1
ATOM 727 O O . LYS A 1 93 ? 5.089 -9.286 -15.283 1.00 46.09 93 LYS A O 1
ATOM 732 N N . ASP A 1 94 ? 6.749 -10.726 -15.688 1.00 42.31 94 ASP A N 1
ATOM 733 C CA . ASP A 1 94 ? 6.616 -11.504 -14.452 1.00 42.31 94 ASP A CA 1
ATOM 734 C C . ASP A 1 94 ? 7.734 -11.327 -13.411 1.00 42.31 94 ASP A C 1
ATOM 736 O O . ASP A 1 94 ? 7.607 -11.859 -12.312 1.00 42.31 94 ASP A O 1
ATOM 740 N N . ARG A 1 95 ? 8.831 -10.594 -13.671 1.00 41.12 95 ARG A N 1
ATOM 741 C CA . ARG A 1 95 ? 9.964 -10.567 -12.711 1.00 41.12 95 ARG A CA 1
ATOM 742 C C . ARG A 1 95 ? 10.710 -9.237 -12.555 1.00 41.12 95 ARG A C 1
ATOM 744 O O . ARG A 1 95 ? 11.939 -9.205 -12.507 1.00 41.12 95 ARG A O 1
ATOM 751 N N . LEU A 1 96 ? 9.983 -8.139 -12.351 1.00 44.22 96 LEU A N 1
ATOM 752 C CA . LEU A 1 96 ? 10.573 -6.943 -11.735 1.00 44.22 96 LEU A CA 1
ATOM 753 C C . LEU A 1 96 ? 10.692 -7.142 -10.218 1.00 44.22 96 LEU A C 1
ATOM 755 O O . LEU A 1 96 ? 9.776 -6.848 -9.456 1.00 44.22 96 LEU A O 1
ATOM 759 N N . ALA A 1 97 ? 11.841 -7.650 -9.773 1.00 39.09 97 ALA A N 1
ATOM 760 C CA . ALA A 1 97 ? 12.204 -7.630 -8.362 1.00 39.09 97 ALA A CA 1
ATOM 761 C C . ALA A 1 97 ? 12.792 -6.253 -8.019 1.00 39.09 97 ALA A C 1
ATOM 763 O O . ALA A 1 97 ? 13.953 -5.975 -8.314 1.00 39.09 97 ALA A O 1
ATOM 764 N N . VAL A 1 98 ? 11.993 -5.385 -7.396 1.00 42.62 98 VAL A N 1
ATOM 765 C CA . VAL A 1 98 ? 12.492 -4.152 -6.776 1.00 42.62 98 VAL A CA 1
ATOM 766 C C . VAL A 1 98 ? 12.631 -4.398 -5.280 1.00 42.62 98 VAL A C 1
ATOM 768 O O . VAL A 1 98 ? 11.660 -4.684 -4.585 1.00 42.62 98 VAL A O 1
ATOM 771 N N . HIS A 1 99 ? 13.857 -4.286 -4.772 1.00 39.06 99 HIS A N 1
ATOM 772 C CA . HIS A 1 99 ? 14.112 -4.306 -3.337 1.00 39.06 99 HIS A CA 1
ATOM 773 C C . HIS A 1 99 ? 13.907 -2.885 -2.794 1.00 39.06 99 HIS A C 1
ATOM 775 O O . HIS A 1 99 ? 14.844 -2.096 -2.677 1.00 39.06 99 HIS A O 1
ATOM 781 N N . THR A 1 100 ? 12.658 -2.519 -2.509 1.00 38.34 100 THR A N 1
ATOM 782 C CA . THR A 1 100 ? 12.338 -1.244 -1.857 1.00 38.34 100 THR A CA 1
ATOM 783 C C . THR A 1 100 ? 12.402 -1.418 -0.342 1.00 38.34 100 THR A C 1
ATOM 785 O O . THR A 1 100 ? 11.595 -2.137 0.237 1.00 38.34 100 THR A O 1
ATOM 788 N N . GLN A 1 101 ? 13.338 -0.734 0.322 1.00 39.47 101 GLN A N 1
ATOM 789 C CA . GLN A 1 101 ? 13.297 -0.588 1.778 1.00 39.47 101 GLN A CA 1
ATOM 790 C C . GLN A 1 101 ? 12.445 0.630 2.140 1.00 39.47 101 GLN A C 1
ATOM 792 O O . GLN A 1 101 ? 12.907 1.770 2.094 1.00 39.47 101 GLN A O 1
ATOM 797 N N . LEU A 1 102 ? 11.185 0.384 2.495 1.00 39.38 102 LEU A N 1
ATOM 798 C CA . LEU A 1 102 ? 10.315 1.390 3.092 1.00 39.38 102 LEU A CA 1
ATOM 799 C C . LEU A 1 102 ? 10.550 1.406 4.607 1.00 39.38 102 LEU A C 1
ATOM 801 O O . LEU A 1 102 ? 10.302 0.415 5.290 1.00 39.38 102 LEU A O 1
ATOM 805 N N . LYS A 1 103 ? 10.985 2.546 5.145 1.00 38.62 103 LYS A N 1
ATOM 806 C CA . LYS A 1 103 ? 10.769 2.871 6.557 1.00 38.62 103 LYS A CA 1
ATOM 807 C C . LYS A 1 103 ? 9.649 3.899 6.622 1.00 38.62 103 LYS A C 1
ATOM 809 O O . LYS A 1 103 ? 9.841 5.035 6.209 1.00 38.62 103 LYS A O 1
ATOM 814 N N . ALA A 1 104 ? 8.485 3.495 7.118 1.00 35.72 104 ALA A N 1
ATOM 815 C CA . ALA A 1 104 ? 7.472 4.443 7.552 1.00 35.72 104 ALA A CA 1
ATOM 816 C C . ALA A 1 104 ? 7.820 4.855 8.987 1.00 35.72 104 ALA A C 1
ATOM 818 O O . ALA A 1 104 ? 7.858 4.013 9.883 1.00 35.72 104 ALA A O 1
ATOM 819 N N . SER A 1 105 ? 8.112 6.135 9.189 1.00 40.31 105 SER A N 1
ATOM 820 C CA . SER A 1 105 ? 8.338 6.710 10.514 1.00 40.31 105 SER A CA 1
ATOM 821 C C . SER A 1 105 ? 7.194 7.676 10.792 1.00 40.31 105 SER A C 1
ATOM 823 O O . SER A 1 105 ? 7.078 8.696 10.117 1.00 40.31 105 SER A O 1
ATOM 825 N N . GLY A 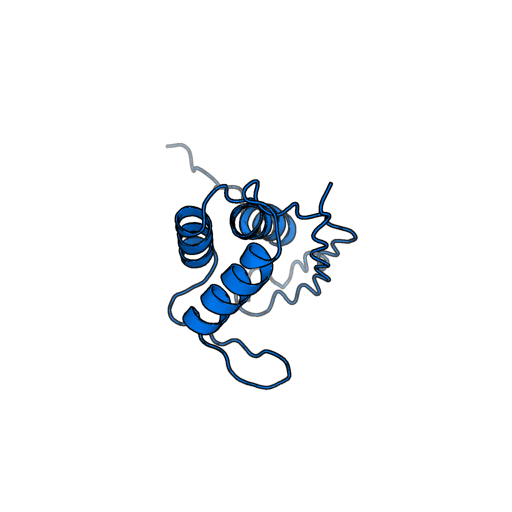1 106 ? 6.335 7.352 11.757 1.00 35.16 106 GLY A N 1
ATOM 826 C CA . GLY A 1 106 ? 5.363 8.304 12.287 1.00 35.16 106 GLY A CA 1
ATOM 827 C C . GLY A 1 106 ? 6.063 9.225 13.281 1.00 35.16 106 GLY A C 1
ATOM 828 O O . GLY A 1 106 ? 6.586 8.752 14.287 1.00 35.16 106 GLY A O 1
ATOM 829 N N . SER A 1 107 ? 6.104 10.524 12.999 1.00 34.91 107 SER A N 1
ATOM 830 C CA . SER A 1 107 ? 6.481 11.532 13.991 1.00 34.91 107 SER A CA 1
ATOM 831 C C . SER A 1 107 ? 5.217 12.234 14.467 1.00 34.91 107 SER A C 1
ATOM 833 O O . SER A 1 107 ? 4.523 12.845 13.659 1.00 34.91 107 SER A O 1
ATOM 835 N N . ILE A 1 108 ? 4.944 12.132 15.768 1.00 30.02 108 ILE A N 1
ATOM 836 C CA . ILE A 1 108 ? 4.046 13.043 16.480 1.00 30.02 108 ILE A CA 1
ATOM 837 C C . ILE A 1 108 ? 4.850 14.333 16.662 1.00 30.02 108 ILE A C 1
ATOM 839 O O . ILE A 1 108 ? 5.879 14.319 17.343 1.00 30.02 108 ILE A O 1
ATOM 843 N N . VAL A 1 109 ? 4.443 15.404 15.986 1.00 32.12 109 VAL A N 1
ATOM 844 C CA . VAL A 1 109 ? 4.888 16.774 16.281 1.00 32.12 109 VAL A CA 1
ATOM 845 C C . VAL A 1 109 ? 3.702 17.585 16.752 1.00 32.12 109 VAL A C 1
ATOM 847 O O . VAL A 1 109 ? 2.643 17.483 16.096 1.00 32.12 109 VAL A O 1
#

Nearest PDB structures (foldseek):
  8pv8-assembly1_CS  TM=5.484E-01  e=7.088E+00  Thermochaetoides thermophila DSM 1495

Sequence (109 aa):
MGSHTARLTSLTQWSKEHIQRIFESPTDHASMQAVDEAFAHDLDATVNGKKITLEDIKQSVLSIRSGSDRSGLRVQWHQTVEAPTDPTNEFSKDRLAVHTQLKASGSIV

Solvent-accessible surface area (backbone atoms only — not comparable to full-atom values): 7091 Å² total; per-residue (Å²): 134,84,81,80,76,74,77,78,71,52,72,68,56,50,48,54,56,44,56,37,42,31,49,44,25,70,41,72,67,53,16,49,52,34,45,61,74,68,44,66,90,87,57,92,44,64,60,96,87,40,79,46,50,68,66,55,51,50,53,50,51,49,57,62,50,71,77,44,66,84,75,40,42,57,76,56,87,85,59,82,57,75,68,80,87,56,86,82,51,85,79,52,97,81,71,88,76,61,74,68,63,83,56,80,56,79,76,92,126

Mean predicted aligned error: 11.54 Å